Protein AF-A0A2E6GPS8-F1 (afdb_monomer_lite)

Foldseek 3Di:
DVVCCVLQVCLLCVLVVVVVVCQQPPDVVVVHDPQVVVVHDDDDPVVVSRVRSVVSSVVSVCCCVVCVVVVPD

Sequence (73 aa):
MIRVFLIFVLPLLLPAAVYVLWRTFAPPKMGGSEAIAREEWEPLPWKWLILIGVIFVTITLVTVTAYPEFFEF

Structure (mmCIF, N/CA/C/O backbone):
data_AF-A0A2E6GPS8-F1
#
_entry.id   AF-A0A2E6GPS8-F1
#
loop_
_atom_site.group_PDB
_atom_site.id
_atom_site.type_symbol
_atom_site.label_atom_id
_atom_site.label_alt_id
_atom_site.label_comp_id
_atom_site.label_asym_id
_atom_site.label_entity_id
_atom_site.label_seq_id
_atom_site.pdbx_PDB_ins_code
_atom_site.Cartn_x
_atom_site.Cartn_y
_atom_site.Cartn_z
_atom_site.occupancy
_atom_site.B_iso_or_equiv
_atom_site.auth_seq_id
_atom_site.auth_comp_id
_atom_site.auth_asym_id
_atom_site.auth_atom_id
_atom_site.pdbx_PDB_model_num
ATOM 1 N N . MET A 1 1 ? 12.501 -13.265 -12.584 1.00 65.88 1 MET A N 1
ATOM 2 C CA . MET A 1 1 ? 11.227 -13.231 -11.824 1.00 65.88 1 MET A CA 1
ATOM 3 C C . MET A 1 1 ? 11.159 -12.057 -10.843 1.00 65.88 1 MET A C 1
ATOM 5 O O . MET A 1 1 ? 10.162 -11.349 -10.863 1.00 65.88 1 MET A O 1
ATOM 9 N N . ILE A 1 2 ? 12.213 -11.779 -10.057 1.00 84.19 2 ILE A N 1
ATOM 10 C CA . ILE A 1 2 ? 12.235 -10.662 -9.083 1.00 84.19 2 ILE A CA 1
ATOM 11 C C . ILE A 1 2 ? 11.963 -9.282 -9.708 1.00 84.19 2 ILE A C 1
ATOM 13 O O . ILE A 1 2 ? 11.258 -8.467 -9.129 1.00 84.19 2 ILE A O 1
ATOM 17 N N . ARG A 1 3 ? 12.436 -9.046 -10.938 1.00 80.31 3 ARG A N 1
ATOM 18 C CA . ARG A 1 3 ? 12.223 -7.785 -11.663 1.00 80.31 3 ARG A CA 1
ATOM 19 C C . ARG A 1 3 ? 10.738 -7.458 -11.855 1.00 80.31 3 ARG A C 1
ATOM 21 O O . ARG A 1 3 ? 10.322 -6.337 -11.607 1.00 80.31 3 ARG A O 1
ATOM 28 N N . VAL A 1 4 ? 9.926 -8.446 -12.237 1.00 81.50 4 VAL A N 1
ATOM 29 C CA . VAL A 1 4 ? 8.472 -8.267 -12.409 1.00 81.50 4 VAL A CA 1
ATOM 30 C C . VAL A 1 4 ? 7.809 -7.979 -11.062 1.00 81.50 4 VAL A C 1
ATOM 32 O O . VAL A 1 4 ? 6.953 -7.105 -10.967 1.00 81.50 4 VAL A O 1
ATOM 35 N N . PHE A 1 5 ? 8.245 -8.664 -10.003 1.00 85.31 5 PHE A N 1
ATOM 36 C CA . PHE A 1 5 ? 7.758 -8.406 -8.651 1.00 85.31 5 PHE A CA 1
ATOM 37 C C . PHE A 1 5 ? 8.042 -6.961 -8.209 1.00 85.31 5 PHE A C 1
ATOM 39 O O . PHE A 1 5 ? 7.132 -6.272 -7.761 1.00 85.31 5 PHE A O 1
ATOM 46 N N . LEU A 1 6 ? 9.268 -6.472 -8.396 1.00 82.94 6 LEU A N 1
ATOM 47 C CA . LEU A 1 6 ? 9.657 -5.117 -7.994 1.00 82.94 6 LEU A CA 1
ATOM 48 C C . LEU A 1 6 ? 8.984 -4.021 -8.832 1.00 82.94 6 LEU A C 1
ATOM 50 O O . LEU A 1 6 ? 8.664 -2.969 -8.293 1.00 82.94 6 LEU A O 1
ATOM 54 N N . ILE A 1 7 ? 8.749 -4.262 -10.125 1.00 84.94 7 ILE A N 1
ATOM 55 C CA . ILE A 1 7 ? 8.166 -3.258 -11.031 1.00 84.94 7 ILE A CA 1
ATOM 56 C C . ILE A 1 7 ? 6.641 -3.187 -10.917 1.00 84.94 7 ILE A C 1
ATOM 58 O O . ILE A 1 7 ? 6.071 -2.113 -11.079 1.00 84.94 7 ILE A O 1
ATOM 62 N N . PHE A 1 8 ? 5.970 -4.310 -10.654 1.00 83.69 8 PHE A N 1
ATOM 63 C CA . PHE A 1 8 ? 4.507 -4.365 -10.680 1.00 83.69 8 PHE A CA 1
ATOM 64 C C . PHE A 1 8 ? 3.906 -4.663 -9.312 1.00 83.69 8 PHE A C 1
ATOM 66 O O . PHE A 1 8 ? 3.041 -3.931 -8.844 1.00 83.69 8 PHE A O 1
ATOM 73 N N . VAL A 1 9 ? 4.353 -5.737 -8.662 1.00 85.38 9 VAL A N 1
ATOM 74 C CA . VAL A 1 9 ? 3.718 -6.229 -7.431 1.00 85.38 9 VAL A CA 1
ATOM 75 C C . VAL A 1 9 ? 3.997 -5.289 -6.265 1.00 85.38 9 VAL A C 1
ATOM 77 O O . VAL A 1 9 ? 3.080 -4.932 -5.529 1.00 85.38 9 VAL A O 1
ATOM 80 N N . LEU A 1 10 ? 5.248 -4.851 -6.123 1.00 88.56 10 LEU A N 1
ATOM 81 C CA . LEU A 1 10 ? 5.657 -3.961 -5.048 1.00 88.56 10 LEU A CA 1
ATOM 82 C C . LEU A 1 10 ? 4.916 -2.611 -5.115 1.00 88.56 10 LEU A C 1
ATOM 84 O O . LEU A 1 10 ? 4.181 -2.328 -4.177 1.00 88.56 10 LEU A O 1
ATOM 88 N N . PRO A 1 11 ? 4.997 -1.802 -6.188 1.00 87.44 11 PRO A N 1
ATOM 89 C CA . PRO A 1 11 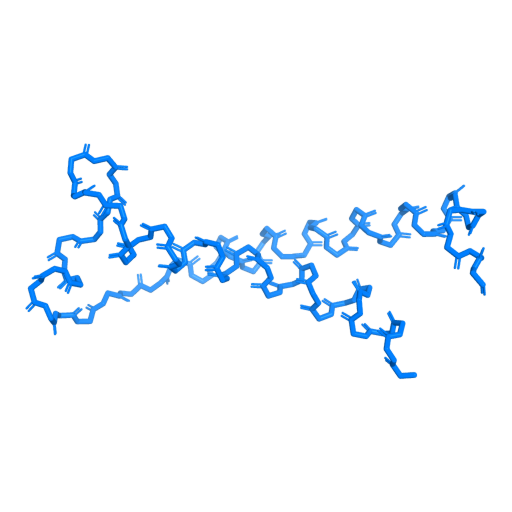? 4.307 -0.509 -6.244 1.00 87.44 11 PRO A CA 1
ATOM 90 C C . PRO A 1 11 ? 2.779 -0.609 -6.165 1.00 87.44 11 PRO A C 1
ATOM 92 O O . PRO A 1 11 ? 2.139 0.329 -5.697 1.00 87.44 11 PRO A O 1
ATOM 95 N N . LEU A 1 12 ? 2.187 -1.739 -6.564 1.00 88.56 12 LEU A N 1
ATOM 96 C CA . LEU A 1 12 ? 0.748 -1.956 -6.436 1.00 88.56 12 LEU A CA 1
ATOM 97 C C . LEU A 1 12 ? 0.327 -2.259 -4.988 1.00 88.56 12 LEU A C 1
ATOM 99 O O . LEU A 1 12 ? -0.683 -1.737 -4.518 1.00 88.56 12 LEU A O 1
ATOM 103 N N . LEU A 1 13 ? 1.086 -3.097 -4.274 1.00 90.25 13 LEU A N 1
ATOM 104 C CA . LEU A 1 13 ? 0.740 -3.541 -2.917 1.00 90.25 13 LEU A CA 1
ATOM 105 C C . LEU A 1 13 ? 1.270 -2.622 -1.817 1.00 90.25 13 LEU A C 1
ATOM 107 O O . LEU A 1 13 ? 0.668 -2.544 -0.748 1.00 90.25 13 LEU A O 1
ATOM 111 N N . LEU A 1 14 ? 2.373 -1.919 -2.059 1.00 90.00 14 LEU A N 1
ATOM 112 C CA . LEU A 1 14 ? 3.015 -1.035 -1.089 1.00 90.00 14 LEU A CA 1
ATOM 113 C C . LEU A 1 14 ? 2.069 0.046 -0.537 1.00 90.00 14 LEU A C 1
ATOM 115 O O . LEU A 1 14 ? 2.005 0.161 0.686 1.00 90.00 14 LEU A O 1
ATOM 119 N N . PRO A 1 15 ? 1.269 0.782 -1.336 1.00 89.62 15 PRO A N 1
ATOM 120 C CA . PRO A 1 15 ? 0.331 1.757 -0.778 1.00 89.62 15 PRO A CA 1
ATOM 121 C C . PRO A 1 15 ? -0.750 1.105 0.091 1.00 89.62 15 PRO A C 1
ATOM 123 O O . PRO A 1 15 ? -1.114 1.659 1.126 1.00 89.62 15 PRO A O 1
ATOM 126 N N . ALA A 1 16 ? -1.225 -0.090 -0.273 1.00 90.81 16 ALA A N 1
ATOM 127 C CA . ALA A 1 16 ? -2.171 -0.839 0.551 1.00 90.81 16 ALA A CA 1
ATOM 128 C C . ALA A 1 16 ? -1.533 -1.297 1.872 1.00 90.81 16 ALA A C 1
ATOM 130 O O . ALA A 1 16 ? -2.125 -1.109 2.933 1.00 90.81 16 ALA A O 1
ATOM 131 N N . ALA A 1 17 ? -0.310 -1.829 1.827 1.00 91.94 17 ALA A N 1
ATOM 132 C CA . ALA A 1 17 ? 0.425 -2.250 3.016 1.00 91.94 17 ALA A CA 1
ATOM 133 C C . ALA A 1 17 ? 0.701 -1.069 3.957 1.00 91.94 17 ALA A C 1
ATOM 135 O O . ALA A 1 17 ? 0.425 -1.162 5.150 1.00 91.94 17 ALA A O 1
ATOM 136 N N . VAL A 1 18 ? 1.176 0.060 3.424 1.00 93.56 18 VAL A N 1
ATOM 137 C CA . VAL A 1 18 ? 1.422 1.285 4.202 1.00 93.56 18 VAL A CA 1
ATOM 138 C C . VAL A 1 18 ? 0.128 1.805 4.823 1.00 93.56 18 VAL A C 1
ATOM 140 O O . VAL A 1 18 ? 0.120 2.148 6.002 1.00 93.56 18 VAL A O 1
ATOM 143 N N . TYR A 1 19 ? -0.972 1.820 4.068 1.00 91.00 19 TYR A N 1
ATOM 144 C CA . TYR A 1 19 ? -2.270 2.252 4.580 1.00 91.00 19 TYR A CA 1
ATOM 145 C C . TYR A 1 19 ? -2.761 1.369 5.732 1.00 91.00 19 TYR A C 1
ATOM 147 O O . TYR A 1 19 ? -3.179 1.885 6.768 1.00 91.00 19 TYR A O 1
ATOM 155 N N . VAL A 1 20 ? -2.681 0.044 5.576 1.00 90.12 20 VAL A N 1
ATOM 156 C CA . VAL A 1 20 ? -3.084 -0.906 6.621 1.00 90.12 20 VAL A CA 1
ATOM 157 C C . VAL A 1 20 ? -2.195 -0.758 7.853 1.00 90.12 20 VAL A C 1
ATOM 159 O O . VAL A 1 20 ? -2.714 -0.640 8.958 1.00 90.12 20 VAL A O 1
ATOM 162 N N . LEU A 1 21 ? -0.871 -0.690 7.684 1.00 92.12 21 LEU A N 1
ATOM 163 C CA . LEU A 1 21 ? 0.057 -0.475 8.798 1.00 92.12 21 LEU A CA 1
ATOM 164 C C . LEU A 1 21 ? -0.250 0.833 9.534 1.00 92.12 21 LEU A C 1
ATOM 166 O O . LEU A 1 21 ? -0.327 0.845 10.761 1.00 92.12 21 LEU A O 1
ATOM 170 N N . TRP A 1 22 ? -0.488 1.920 8.799 1.00 91.12 22 TRP A N 1
ATOM 171 C CA . TRP A 1 22 ? -0.871 3.196 9.390 1.00 91.12 22 TRP A CA 1
ATOM 172 C C . TRP A 1 22 ? -2.177 3.086 10.182 1.00 91.12 22 TRP A C 1
ATOM 174 O O . TRP A 1 22 ? -2.211 3.467 11.348 1.00 91.12 22 TRP A O 1
ATOM 184 N N . ARG A 1 23 ? -3.247 2.527 9.599 1.00 89.94 23 ARG A N 1
ATOM 185 C CA . ARG A 1 23 ? -4.552 2.415 10.278 1.00 89.94 23 ARG A CA 1
ATOM 186 C C . ARG A 1 23 ? -4.506 1.529 11.522 1.00 89.94 23 ARG A C 1
ATOM 188 O O . ARG A 1 23 ? -5.233 1.825 1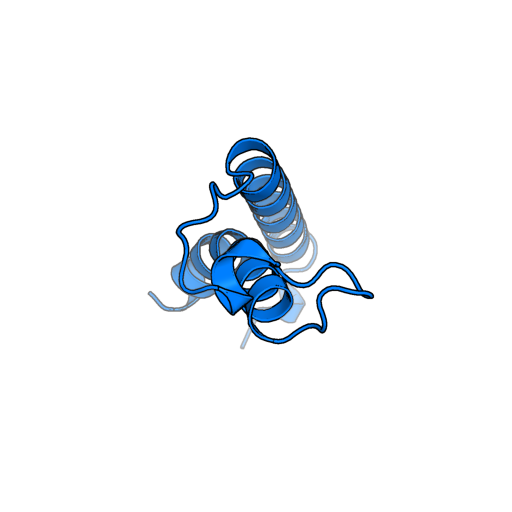2.469 1.00 89.94 23 ARG A O 1
ATOM 195 N N . THR A 1 24 ? -3.669 0.495 11.518 1.00 89.31 24 THR A N 1
ATOM 196 C CA . THR A 1 24 ? -3.532 -0.453 12.632 1.00 89.31 24 THR A CA 1
ATOM 197 C C . THR A 1 24 ? -2.695 0.104 13.781 1.00 89.31 24 THR A C 1
ATOM 199 O O . THR A 1 24 ? -3.039 -0.118 14.938 1.00 89.31 24 THR A O 1
ATOM 202 N N . PHE A 1 25 ? -1.602 0.818 13.495 1.00 90.88 25 PHE A N 1
ATOM 203 C CA . PHE A 1 25 ? -0.658 1.257 14.533 1.00 90.88 25 PHE A CA 1
ATOM 204 C C . PHE A 1 25 ? -0.795 2.727 14.936 1.00 90.88 25 PHE A C 1
ATOM 206 O O . PHE A 1 25 ? -0.355 3.101 16.025 1.00 90.88 25 PHE A O 1
ATOM 213 N N . ALA A 1 26 ? -1.374 3.581 14.090 1.00 91.12 26 ALA A N 1
ATOM 214 C CA . ALA A 1 26 ? -1.545 4.984 14.437 1.00 91.12 26 ALA A CA 1
ATOM 215 C C . ALA A 1 26 ? -2.605 5.148 15.544 1.00 91.12 26 ALA A C 1
ATOM 217 O O . ALA A 1 26 ? -3.613 4.439 15.555 1.00 91.12 26 ALA A O 1
ATOM 218 N N . PRO A 1 27 ? -2.440 6.120 16.459 1.00 87.81 27 PRO A N 1
ATOM 219 C CA . PRO A 1 27 ? -3.487 6.471 17.409 1.00 87.81 27 PRO A CA 1
ATOM 220 C C . PRO A 1 27 ? -4.760 6.940 16.680 1.00 87.81 27 PRO A C 1
ATOM 222 O O . PRO A 1 27 ? -4.649 7.671 15.690 1.00 87.81 27 PRO A O 1
ATOM 225 N N . PRO A 1 28 ? -5.971 6.657 17.196 1.00 85.50 28 PRO A N 1
ATOM 226 C CA . PRO A 1 28 ? -7.220 7.115 16.576 1.00 85.50 28 PRO A CA 1
ATOM 227 C C . PRO A 1 28 ? -7.276 8.631 16.338 1.00 85.50 28 PRO A C 1
ATOM 229 O O . PRO A 1 28 ? -7.719 9.094 15.292 1.00 85.50 28 PRO A O 1
ATOM 232 N N . LYS A 1 29 ? -6.695 9.415 17.259 1.00 86.50 29 LYS A N 1
ATOM 233 C CA . LYS A 1 29 ? -6.588 10.884 17.156 1.00 86.50 29 LYS A CA 1
ATOM 234 C C . LYS A 1 29 ? -5.769 11.373 15.953 1.00 86.50 29 LYS A C 1
ATOM 236 O O . LYS A 1 29 ? -5.887 12.533 15.580 1.00 86.50 29 LYS A O 1
ATOM 241 N N . MET A 1 30 ? -4.926 10.517 15.376 1.00 86.62 30 MET A N 1
ATOM 242 C CA . MET A 1 30 ? -4.072 10.809 14.218 1.00 86.62 30 MET A CA 1
ATOM 243 C C . MET A 1 30 ? -4.545 10.075 12.954 1.00 86.62 30 MET A C 1
ATOM 245 O O . MET A 1 30 ? -3.792 9.936 11.994 1.00 86.62 30 MET A O 1
ATOM 249 N N . GLY A 1 31 ? -5.791 9.591 12.939 1.00 81.94 31 GLY A N 1
ATOM 250 C CA . GLY A 1 31 ? -6.333 8.851 11.802 1.00 81.94 31 GLY A CA 1
ATOM 251 C C . GLY A 1 31 ? -6.020 7.356 11.831 1.00 81.94 31 GLY A C 1
ATOM 252 O O . GLY A 1 31 ? -6.115 6.706 10.789 1.00 81.94 31 GLY A O 1
ATOM 253 N N . GLY A 1 32 ? -5.685 6.799 12.997 1.00 86.12 32 GLY A N 1
ATOM 254 C CA . GLY A 1 32 ? -5.801 5.365 13.269 1.00 86.12 32 GLY A CA 1
ATOM 255 C C . GLY A 1 32 ? -7.256 4.901 1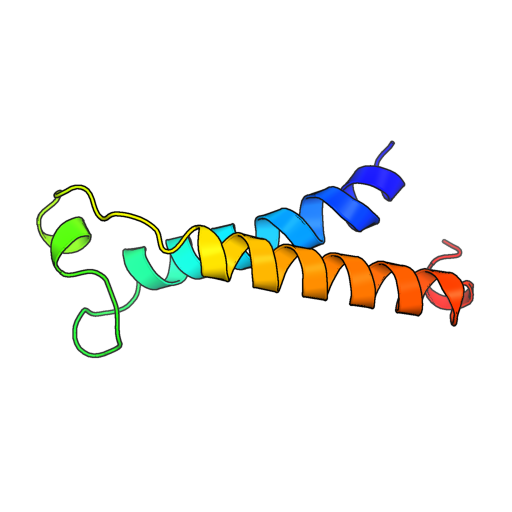3.303 1.00 86.12 32 GLY A C 1
ATOM 256 O O . GLY A 1 32 ? -8.180 5.715 13.419 1.00 86.12 32 GLY A O 1
ATOM 257 N N . SER A 1 33 ? -7.482 3.602 13.147 1.00 88.25 33 SER A N 1
ATOM 258 C CA . SER A 1 33 ? -8.836 3.058 13.095 1.00 88.25 33 SER A CA 1
ATOM 259 C C . SER A 1 33 ? -9.435 2.826 14.472 1.00 88.25 33 SER A C 1
ATOM 261 O O . SER A 1 33 ? -8.948 2.007 15.245 1.00 88.25 33 SER A O 1
ATOM 263 N N . GLU A 1 34 ? -10.541 3.518 14.758 1.00 87.38 34 GLU A N 1
ATOM 264 C CA . GLU A 1 34 ? -11.357 3.235 15.942 1.00 87.38 34 GLU A CA 1
ATOM 265 C C . GLU A 1 34 ? -12.000 1.848 15.876 1.00 87.38 34 GLU A C 1
ATOM 267 O O . GLU A 1 34 ? -12.119 1.198 16.909 1.00 87.38 34 GLU A O 1
ATOM 272 N N . ALA A 1 35 ? -12.372 1.389 14.676 1.00 86.81 35 ALA A N 1
ATOM 273 C CA . ALA A 1 35 ? -12.945 0.064 14.467 1.00 86.81 35 ALA A CA 1
ATOM 274 C C . ALA A 1 35 ? -11.908 -1.028 14.763 1.00 86.81 35 ALA A C 1
ATOM 276 O O . ALA A 1 35 ? -12.159 -1.890 15.597 1.00 86.81 35 ALA A O 1
ATOM 277 N N . ILE A 1 36 ? -10.697 -0.935 14.197 1.00 86.25 36 ILE A N 1
ATOM 278 C CA . ILE A 1 36 ? -9.627 -1.916 14.466 1.00 86.25 36 ILE A CA 1
ATOM 279 C C . ILE A 1 36 ? -9.231 -1.899 15.948 1.00 86.25 36 ILE A C 1
ATOM 281 O O . ILE A 1 36 ? -9.017 -2.956 16.534 1.00 86.25 36 ILE A O 1
ATOM 285 N N . ALA A 1 37 ? -9.194 -0.723 16.586 1.00 85.69 37 ALA A N 1
ATOM 286 C CA . ALA A 1 37 ? -8.933 -0.611 18.024 1.00 85.69 37 ALA A CA 1
ATOM 287 C C . ALA A 1 37 ? -10.020 -1.268 18.900 1.00 85.69 37 ALA A C 1
ATOM 289 O O . ALA A 1 37 ? -9.758 -1.579 20.060 1.00 85.69 37 ALA A O 1
ATOM 290 N N . ARG A 1 38 ? -11.227 -1.473 18.358 1.00 90.25 38 ARG A N 1
ATOM 291 C CA . ARG A 1 38 ? -12.340 -2.210 18.978 1.00 90.25 38 ARG A CA 1
ATOM 292 C C . ARG A 1 38 ? -12.464 -3.650 18.463 1.00 90.25 38 ARG A C 1
ATOM 294 O O . ARG A 1 38 ? -13.469 -4.292 18.740 1.00 90.25 38 ARG A O 1
ATOM 301 N N . GLU A 1 39 ? -11.467 -4.142 17.724 1.00 86.56 39 GLU A N 1
ATOM 302 C CA . GLU A 1 39 ? -11.463 -5.463 17.073 1.00 86.56 39 GLU A CA 1
ATOM 303 C C . GLU A 1 39 ? -12.594 -5.650 16.040 1.00 86.56 39 GLU A C 1
ATOM 305 O O . GLU A 1 39 ? -12.971 -6.767 15.684 1.00 86.56 39 GLU A O 1
ATOM 310 N N . GLU A 1 40 ? -13.123 -4.546 15.513 1.00 90.81 40 GLU A N 1
ATOM 311 C CA . GLU A 1 40 ? -14.150 -4.531 14.478 1.00 90.81 40 GLU A CA 1
ATOM 312 C C . GLU A 1 40 ? -13.536 -4.471 13.076 1.00 90.81 40 GLU A C 1
ATOM 314 O O . GLU A 1 40 ? -12.447 -3.936 12.842 1.00 90.81 40 GLU A O 1
ATOM 319 N N . TRP A 1 41 ? -14.277 -5.006 12.104 1.00 84.38 41 TRP A N 1
ATOM 320 C CA . TRP A 1 41 ? -13.878 -4.951 10.706 1.00 84.38 41 TRP A CA 1
ATOM 321 C C . TRP A 1 41 ? -14.091 -3.553 10.123 1.00 84.38 41 TRP A C 1
ATOM 323 O O . TRP A 1 41 ? -15.193 -3.008 10.182 1.00 84.38 41 TRP A O 1
ATOM 333 N N . GLU A 1 42 ? -13.064 -3.006 9.473 1.00 87.50 42 GLU A N 1
ATOM 334 C CA . GLU A 1 42 ? -13.166 -1.742 8.751 1.00 87.50 42 GLU A CA 1
ATOM 335 C C . GLU A 1 42 ? -13.159 -1.961 7.227 1.00 87.50 42 GLU A C 1
ATOM 337 O O . GLU A 1 42 ? -12.252 -2.612 6.696 1.00 87.50 42 GLU A O 1
ATOM 342 N N . PRO A 1 43 ? -14.124 -1.393 6.478 1.00 88.12 43 PRO A N 1
ATOM 343 C CA . PRO A 1 43 ? -14.077 -1.422 5.024 1.00 88.12 43 PRO A CA 1
ATOM 344 C C . PRO A 1 43 ? -12.916 -0.567 4.501 1.00 88.12 43 PRO A C 1
ATOM 346 O O . PRO A 1 43 ? -12.881 0.651 4.665 1.00 88.12 43 PRO A O 1
ATOM 349 N N . LEU A 1 44 ? -11.980 -1.210 3.804 1.00 88.06 44 LEU A N 1
ATOM 350 C CA . LEU A 1 44 ? -10.853 -0.526 3.176 1.00 88.06 44 LEU A CA 1
ATOM 351 C C . LEU A 1 44 ? -11.313 0.344 1.988 1.00 88.06 44 LEU A C 1
ATOM 353 O O . LEU A 1 44 ? -12.191 -0.065 1.217 1.00 88.06 44 LEU A O 1
ATOM 357 N N . PRO A 1 45 ? -10.690 1.517 1.763 1.00 91.56 45 PRO A N 1
ATOM 358 C CA . PRO A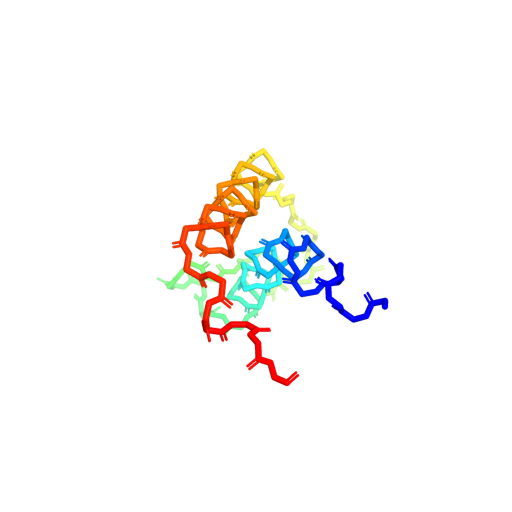 1 45 ? -11.010 2.407 0.650 1.00 91.56 45 PRO A CA 1
ATOM 359 C C . PRO A 1 45 ? -10.397 1.897 -0.667 1.00 91.56 45 PRO A C 1
ATOM 361 O O . PRO A 1 45 ? -9.569 2.562 -1.292 1.00 91.56 45 PRO A O 1
ATOM 364 N N . TRP A 1 46 ? -10.819 0.711 -1.115 1.00 90.56 46 TRP A N 1
ATOM 365 C CA . TRP A 1 46 ? -10.237 -0.013 -2.252 1.00 90.56 46 TRP A CA 1
ATOM 366 C C . TRP A 1 46 ? -10.118 0.821 -3.527 1.00 90.56 46 TRP A C 1
ATOM 368 O O . TRP A 1 46 ? -9.110 0.733 -4.218 1.00 90.56 46 TRP A O 1
ATOM 378 N N . LYS A 1 47 ? -11.105 1.678 -3.818 1.00 92.44 47 LYS A N 1
ATOM 379 C CA . LYS A 1 47 ? -11.075 2.564 -4.994 1.00 92.44 47 LYS A CA 1
ATOM 380 C C . LYS A 1 47 ? -9.848 3.483 -4.989 1.00 92.44 47 LYS A C 1
ATOM 382 O O . LYS A 1 47 ? -9.198 3.634 -6.018 1.00 92.44 47 LYS A O 1
ATOM 387 N N . TRP A 1 48 ? -9.512 4.053 -3.833 1.00 91.94 48 TRP A N 1
ATOM 388 C CA . TRP A 1 48 ? -8.351 4.928 -3.676 1.00 91.94 48 TRP A CA 1
ATOM 389 C C . TRP A 1 48 ? -7.044 4.141 -3.648 1.00 91.94 48 TRP A C 1
ATOM 391 O O . TRP A 1 48 ? -6.082 4.553 -4.287 1.00 91.94 48 TRP A O 1
ATOM 401 N N . LEU A 1 49 ? -7.020 2.986 -2.976 1.00 89.75 49 LEU A N 1
ATOM 402 C CA . LEU A 1 49 ? -5.833 2.125 -2.933 1.00 89.75 49 LEU A CA 1
ATOM 403 C C . LEU A 1 49 ? -5.443 1.620 -4.326 1.00 89.75 49 LEU A C 1
ATOM 405 O O . LEU A 1 49 ? -4.271 1.675 -4.688 1.00 89.75 49 LEU A O 1
ATOM 409 N N . ILE A 1 50 ? -6.424 1.195 -5.129 1.00 90.56 50 ILE A N 1
ATOM 410 C CA . ILE A 1 50 ? -6.202 0.769 -6.516 1.00 90.56 50 ILE A CA 1
ATOM 411 C C . ILE A 1 50 ? -5.705 1.946 -7.355 1.00 90.56 50 ILE A C 1
ATOM 413 O O . ILE A 1 50 ? -4.724 1.797 -8.078 1.00 90.56 50 ILE A O 1
ATOM 417 N N . LEU A 1 51 ? -6.337 3.119 -7.241 1.00 93.00 51 LEU A N 1
ATOM 418 C CA . LEU A 1 51 ? -5.921 4.307 -7.987 1.00 93.00 51 LEU A CA 1
ATOM 419 C C . LEU A 1 51 ? -4.466 4.688 -7.678 1.00 93.00 51 LEU A C 1
ATOM 421 O O . LEU A 1 51 ? -3.675 4.884 -8.598 1.00 93.00 51 LEU A O 1
ATOM 425 N N . ILE A 1 52 ? -4.097 4.743 -6.396 1.00 93.31 52 ILE A N 1
ATOM 426 C CA . ILE A 1 52 ? -2.727 5.056 -5.967 1.00 93.31 52 ILE A CA 1
ATOM 427 C C . ILE A 1 52 ? -1.754 3.975 -6.445 1.00 93.31 52 ILE A C 1
ATOM 429 O O . ILE A 1 52 ? -0.692 4.310 -6.963 1.00 93.31 52 ILE A O 1
ATOM 433 N N . GLY A 1 53 ? -2.118 2.695 -6.334 1.00 91.62 53 GLY A N 1
ATOM 434 C CA . GLY A 1 53 ? -1.299 1.590 -6.832 1.00 91.62 53 GLY A CA 1
ATOM 435 C C . GLY A 1 53 ? -1.031 1.688 -8.336 1.00 91.62 53 GLY A C 1
ATOM 436 O O . GLY A 1 53 ? 0.110 1.542 -8.767 1.00 91.62 53 GLY A O 1
ATOM 437 N N . VAL A 1 54 ? -2.045 2.018 -9.142 1.00 92.75 54 VAL A N 1
ATOM 438 C CA . VAL A 1 54 ? -1.886 2.244 -10.591 1.00 92.75 54 VAL A CA 1
ATOM 439 C C . VAL A 1 54 ? -0.970 3.436 -10.874 1.00 92.75 54 VAL A C 1
ATOM 441 O O . VAL A 1 54 ? -0.112 3.350 -11.755 1.00 92.75 54 VAL A O 1
ATOM 444 N N . ILE A 1 55 ? -1.109 4.530 -10.120 1.00 94.44 55 ILE A N 1
ATOM 445 C CA . ILE A 1 55 ? -0.231 5.702 -10.247 1.00 94.44 55 ILE A CA 1
ATOM 446 C C . ILE A 1 55 ? 1.218 5.313 -9.938 1.00 94.44 55 ILE A C 1
ATOM 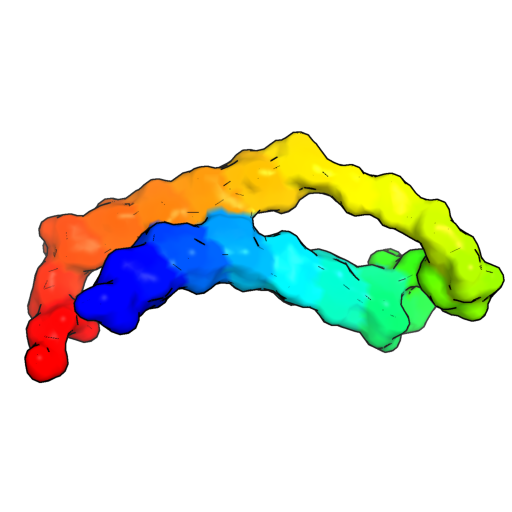448 O O . ILE A 1 55 ? 2.110 5.631 -10.720 1.00 94.44 55 ILE A O 1
ATOM 452 N N . PHE A 1 56 ? 1.456 4.577 -8.852 1.00 91.81 56 PHE A N 1
ATOM 453 C CA . PHE A 1 56 ? 2.791 4.118 -8.472 1.00 91.81 56 PHE A CA 1
ATOM 454 C C . PHE A 1 56 ? 3.399 3.195 -9.527 1.00 91.81 56 PHE A C 1
ATOM 456 O O . PHE A 1 56 ? 4.533 3.425 -9.935 1.00 91.81 56 PHE A O 1
ATOM 463 N N . VAL A 1 57 ? 2.641 2.218 -10.035 1.00 92.38 57 VAL A N 1
ATOM 464 C CA . VAL A 1 57 ? 3.094 1.345 -11.132 1.00 92.38 57 VAL A CA 1
ATOM 465 C C . VAL A 1 57 ? 3.445 2.169 -12.371 1.00 92.38 57 VAL A C 1
ATOM 467 O O . VAL A 1 57 ? 4.484 1.940 -12.984 1.00 92.38 57 VAL A O 1
ATOM 470 N N . THR A 1 58 ? 2.618 3.156 -12.724 1.00 93.50 58 THR A N 1
ATOM 471 C CA . THR A 1 58 ? 2.872 4.040 -13.873 1.00 93.50 58 THR A CA 1
ATOM 472 C C . THR A 1 58 ? 4.163 4.829 -13.685 1.00 93.50 58 THR A C 1
ATOM 474 O O . THR A 1 58 ? 4.990 4.863 -14.593 1.00 93.50 58 THR A O 1
ATOM 477 N N . ILE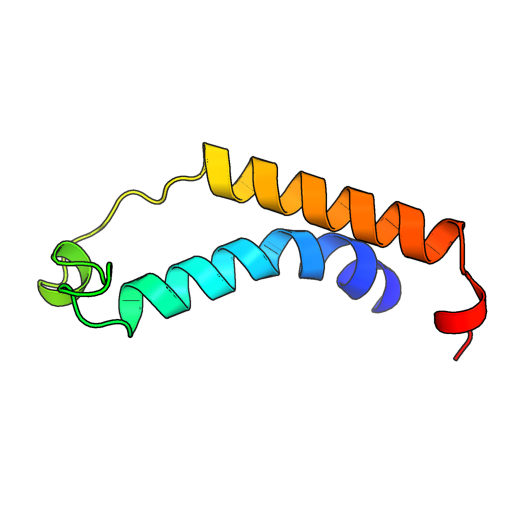 A 1 59 ? 4.376 5.410 -12.501 1.00 93.25 59 ILE A N 1
ATOM 478 C CA . ILE A 1 59 ? 5.614 6.124 -12.169 1.00 93.25 59 ILE A CA 1
ATOM 479 C C . ILE A 1 59 ? 6.807 5.176 -12.276 1.00 93.25 59 ILE A C 1
ATOM 481 O O . ILE A 1 59 ? 7.764 5.496 -12.970 1.00 93.25 59 ILE A O 1
ATOM 485 N N . THR A 1 60 ? 6.740 3.991 -11.663 1.00 89.62 60 THR A N 1
ATOM 486 C CA . THR A 1 60 ? 7.821 3.000 -11.722 1.00 89.62 60 THR A CA 1
ATOM 487 C C . THR A 1 60 ? 8.136 2.592 -13.160 1.00 89.62 60 THR A C 1
ATOM 489 O O . THR A 1 60 ? 9.307 2.532 -13.526 1.00 89.62 60 THR A O 1
ATOM 492 N N . LEU A 1 61 ? 7.122 2.367 -13.999 1.00 90.38 61 LEU A N 1
ATOM 493 C CA . LEU A 1 61 ? 7.315 2.057 -15.416 1.00 90.38 61 LEU A CA 1
ATOM 494 C C . LEU A 1 61 ? 7.996 3.199 -16.168 1.00 90.38 61 LEU A C 1
ATOM 496 O O . LEU A 1 61 ? 8.943 2.949 -16.914 1.00 90.38 61 LEU A O 1
ATOM 500 N N . VAL A 1 62 ? 7.544 4.438 -15.962 1.00 91.81 62 VAL A N 1
ATOM 501 C CA . VAL A 1 62 ? 8.155 5.620 -16.581 1.00 91.81 62 VAL A CA 1
ATOM 502 C C . VAL A 1 62 ? 9.605 5.755 -16.132 1.00 91.81 62 VAL A C 1
ATOM 504 O O . VAL A 1 62 ? 10.473 5.922 -16.979 1.00 91.81 62 VAL A O 1
ATOM 507 N N . THR A 1 63 ? 9.893 5.611 -14.838 1.00 89.88 63 THR A N 1
ATOM 508 C CA . THR A 1 63 ? 11.257 5.699 -14.306 1.00 89.88 63 THR A CA 1
ATOM 509 C C . THR A 1 63 ? 12.162 4.617 -14.889 1.00 89.88 63 THR A C 1
ATOM 511 O O . THR A 1 63 ? 13.240 4.940 -15.373 1.00 89.88 63 THR A O 1
ATOM 514 N N . VAL A 1 64 ? 11.723 3.356 -14.908 1.00 87.69 64 VAL A N 1
ATOM 515 C CA . VAL A 1 64 ? 12.516 2.237 -15.452 1.00 87.69 64 VAL A CA 1
ATOM 516 C C . VAL A 1 64 ? 12.744 2.379 -16.960 1.00 87.69 64 VAL A C 1
ATOM 518 O O . VAL A 1 64 ? 13.771 1.941 -17.467 1.00 87.69 64 VAL A O 1
ATOM 521 N N . THR A 1 65 ? 11.794 2.974 -17.685 1.00 88.38 65 THR A N 1
ATOM 522 C CA . THR A 1 65 ? 11.895 3.161 -19.142 1.00 88.38 65 THR A CA 1
ATOM 523 C C . THR A 1 65 ? 12.733 4.385 -19.508 1.00 88.38 65 THR A C 1
ATOM 525 O O . THR A 1 65 ? 13.489 4.335 -20.472 1.00 88.38 65 THR A O 1
ATOM 528 N N . ALA A 1 66 ? 12.592 5.485 -18.765 1.00 90.75 66 ALA A N 1
ATOM 529 C CA . ALA A 1 66 ? 13.297 6.738 -19.025 1.00 90.75 66 ALA A CA 1
ATOM 530 C C . ALA A 1 66 ? 14.737 6.731 -18.500 1.00 90.75 66 ALA A C 1
ATOM 532 O O . ALA A 1 66 ? 15.578 7.415 -19.073 1.00 90.75 66 ALA A O 1
ATOM 533 N N . TYR A 1 67 ? 15.003 5.964 -17.439 1.00 87.25 67 TYR A N 1
ATOM 534 C CA . TYR A 1 67 ? 16.310 5.879 -16.789 1.00 87.25 67 TYR A CA 1
ATOM 535 C C . TYR A 1 67 ? 16.705 4.415 -16.529 1.00 87.25 67 TYR A C 1
ATOM 537 O O . TYR A 1 67 ? 16.767 3.971 -15.373 1.00 87.25 67 TYR A O 1
ATOM 545 N N . PRO A 1 68 ? 16.915 3.619 -17.591 1.00 80.88 68 PRO A N 1
ATOM 546 C CA . PRO A 1 68 ? 17.303 2.217 -17.461 1.00 80.88 68 PRO A CA 1
ATOM 547 C C . PRO A 1 68 ? 18.614 2.032 -16.682 1.00 80.88 68 PRO A C 1
ATOM 549 O O . PRO A 1 68 ? 18.751 1.040 -15.968 1.00 80.88 68 PRO A O 1
ATOM 552 N N . GLU A 1 69 ? 19.525 3.006 -16.733 1.00 80.50 69 GLU A N 1
ATOM 553 C CA . GLU A 1 69 ? 20.835 2.987 -16.077 1.00 80.50 69 GLU A CA 1
ATOM 554 C C . GLU A 1 69 ? 20.782 2.818 -14.548 1.00 80.50 69 GLU A C 1
ATOM 556 O O . GLU A 1 69 ? 21.722 2.289 -13.961 1.00 80.50 69 GLU A O 1
ATOM 561 N N . PHE A 1 70 ? 19.686 3.199 -13.879 1.00 71.31 70 PHE A N 1
ATOM 562 C CA . PHE A 1 70 ? 19.527 2.967 -12.432 1.00 71.31 70 PHE A CA 1
ATOM 563 C C . PHE A 1 70 ? 19.157 1.521 -12.081 1.00 71.31 70 PHE A C 1
ATOM 565 O O . PHE A 1 70 ? 19.181 1.143 -10.908 1.00 71.31 70 PHE A O 1
ATOM 572 N N . PHE A 1 71 ? 18.768 0.723 -13.075 1.00 68.38 71 PHE A N 1
ATOM 573 C CA . PHE A 1 71 ? 18.262 -0.637 -12.900 1.00 68.38 71 PHE A CA 1
ATOM 574 C C . PHE A 1 71 ? 19.130 -1.695 -13.595 1.00 68.38 71 PHE A C 1
ATOM 576 O O . PHE A 1 71 ? 18.781 -2.878 -13.559 1.00 68.38 71 PHE A O 1
ATOM 583 N N . GLU A 1 72 ? 20.249 -1.287 -14.196 1.00 64.00 72 GLU A N 1
ATOM 584 C CA . GLU A 1 72 ? 21.324 -2.175 -14.634 1.00 64.00 72 GLU A CA 1
ATOM 585 C C . GLU A 1 72 ? 22.201 -2.524 -13.416 1.00 64.00 72 GLU A C 1
ATOM 587 O O . GLU A 1 72 ? 23.099 -1.777 -13.039 1.00 64.00 72 GLU A O 1
ATOM 592 N N . PHE A 1 73 ? 21.873 -3.641 -12.758 1.00 56.72 73 PHE A N 1
ATOM 593 C CA . PHE A 1 73 ? 22.688 -4.294 -11.724 1.00 56.72 73 PHE A CA 1
ATOM 594 C C . PHE A 1 73 ? 23.359 -5.545 -12.288 1.00 56.72 73 PHE A C 1
ATOM 596 O O . PHE A 1 73 ? 22.673 -6.279 -13.042 1.00 56.72 73 PHE A O 1
#

pLDDT: mean 87.06, std 6.9, range [56.72, 94.44]

Radius of gyration: 15.81 Å; chains: 1; bounding box: 37×24×38 Å

Secondary structure (DSSP, 8-state):
-HHHIIIIIHHHHHHHHHHHHHHHHS-GGGT--HHHHTT------HHHHHHHHHHHHHHHHHHHHH-GGGS--